Protein AF-A0AA97FEN0-F1 (afdb_monomer_lite)

Structure (mmCIF, N/CA/C/O backbone):
data_AF-A0AA97FEN0-F1
#
_entry.id   AF-A0AA97FEN0-F1
#
loop_
_atom_site.group_PDB
_atom_site.id
_atom_site.type_symbol
_atom_site.label_atom_id
_atom_site.label_alt_id
_atom_site.label_comp_id
_atom_site.label_asym_id
_atom_site.label_entity_id
_atom_site.label_seq_id
_atom_site.pdbx_PDB_ins_code
_atom_site.Cartn_x
_atom_site.Cartn_y
_atom_site.Cartn_z
_atom_site.occupancy
_atom_site.B_iso_or_equiv
_atom_site.auth_seq_id
_atom_site.auth_comp_id
_atom_site.auth_asym_id
_atom_site.auth_atom_id
_atom_site.pdbx_PDB_model_num
ATOM 1 N N . MET A 1 1 ? 11.616 -6.049 -55.321 1.00 45.09 1 MET A N 1
ATOM 2 C CA . MET A 1 1 ? 11.657 -6.312 -53.863 1.00 45.09 1 MET A CA 1
ATOM 3 C C . MET A 1 1 ? 12.243 -5.113 -53.135 1.00 45.09 1 MET A C 1
ATOM 5 O O . MET A 1 1 ? 13.450 -4.950 -53.177 1.00 45.09 1 MET A O 1
ATOM 9 N N . LYS A 1 2 ? 11.414 -4.297 -52.476 1.00 40.84 2 LYS A N 1
ATOM 10 C CA . LYS A 1 2 ? 11.791 -3.499 -51.296 1.00 40.84 2 LYS A CA 1
ATOM 11 C C . LYS A 1 2 ? 10.527 -3.388 -50.440 1.00 40.84 2 LYS A C 1
ATOM 13 O O . LYS A 1 2 ? 9.662 -2.569 -50.720 1.00 40.84 2 LYS A O 1
ATOM 18 N N . ARG A 1 3 ? 10.355 -4.313 -49.487 1.00 35.19 3 ARG A N 1
ATOM 19 C CA . ARG A 1 3 ? 9.296 -4.216 -48.472 1.00 35.19 3 ARG A CA 1
ATOM 20 C C . ARG A 1 3 ? 9.654 -3.025 -47.587 1.00 35.19 3 ARG A C 1
ATOM 22 O O . ARG A 1 3 ? 10.637 -3.089 -46.854 1.00 35.19 3 ARG A O 1
ATOM 29 N N . SER A 1 4 ? 8.892 -1.944 -47.722 1.00 38.00 4 SER A N 1
ATOM 30 C CA . SER A 1 4 ? 8.915 -0.832 -46.779 1.00 38.00 4 SER A CA 1
ATOM 31 C C . SER A 1 4 ? 8.419 -1.384 -45.446 1.00 38.00 4 SER A C 1
ATOM 33 O O . SER A 1 4 ? 7.287 -1.860 -45.362 1.00 38.00 4 SER A O 1
ATOM 35 N N . LYS A 1 5 ? 9.299 -1.447 -44.445 1.00 45.38 5 LYS A N 1
ATOM 36 C CA . LYS A 1 5 ? 8.919 -1.833 -43.087 1.00 45.38 5 LYS A CA 1
ATOM 37 C C . LYS A 1 5 ? 8.088 -0.681 -42.540 1.00 45.38 5 LYS A C 1
ATOM 39 O O . LYS A 1 5 ? 8.632 0.366 -42.214 1.00 45.38 5 LYS A O 1
ATOM 44 N N . SER A 1 6 ? 6.773 -0.867 -42.533 1.00 40.44 6 SER A N 1
ATOM 45 C CA . SER A 1 6 ? 5.833 -0.008 -41.830 1.00 40.44 6 SER A CA 1
ATOM 46 C C . SER A 1 6 ? 6.299 0.123 -40.384 1.00 40.44 6 SER A C 1
ATOM 48 O O . SER A 1 6 ? 6.319 -0.859 -39.644 1.00 40.44 6 SER A O 1
ATOM 50 N N . SER A 1 7 ? 6.726 1.325 -40.013 1.00 40.88 7 SER A N 1
ATOM 51 C CA . SER A 1 7 ? 7.016 1.709 -38.640 1.00 40.88 7 SER A CA 1
ATOM 52 C C . SER A 1 7 ? 5.714 1.659 -37.847 1.00 40.88 7 SER A C 1
ATOM 54 O O . SER A 1 7 ? 4.962 2.629 -37.804 1.00 40.88 7 SER A O 1
ATOM 56 N N . ILE A 1 8 ? 5.425 0.507 -37.248 1.00 42.22 8 ILE A N 1
ATOM 57 C CA . ILE A 1 8 ? 4.496 0.417 -36.126 1.00 42.22 8 ILE A CA 1
ATOM 58 C C . ILE A 1 8 ? 5.271 0.988 -34.938 1.00 42.22 8 ILE A C 1
ATOM 60 O O . ILE A 1 8 ? 5.961 0.261 -34.233 1.00 42.22 8 ILE A O 1
ATOM 64 N N . ILE A 1 9 ? 5.244 2.309 -34.767 1.00 45.72 9 ILE A N 1
ATOM 65 C CA . ILE A 1 9 ? 5.526 2.878 -33.450 1.00 45.72 9 ILE A CA 1
ATOM 66 C C . ILE A 1 9 ? 4.215 2.714 -32.693 1.00 45.72 9 ILE A C 1
ATOM 68 O O . ILE A 1 9 ? 3.213 3.362 -32.992 1.00 45.72 9 ILE A O 1
ATOM 72 N N . GLN A 1 10 ? 4.230 1.700 -31.837 1.00 43.16 10 GLN A N 1
ATOM 73 C CA . GLN A 1 10 ? 3.116 1.202 -31.054 1.00 43.16 10 GLN A CA 1
ATOM 74 C C . GLN A 1 10 ? 2.490 2.341 -30.243 1.00 43.16 10 GLN A C 1
ATOM 76 O O . GLN A 1 10 ? 3.181 3.161 -29.641 1.00 43.16 10 GLN A O 1
ATOM 81 N N . LEU A 1 11 ? 1.164 2.408 -30.310 1.00 39.59 11 LEU A N 1
ATOM 82 C CA . LEU A 1 11 ? 0.316 3.401 -29.668 1.00 39.59 11 LEU A CA 1
ATOM 83 C C . LEU A 1 11 ? 0.542 3.439 -28.151 1.00 39.59 11 LEU A C 1
ATOM 85 O O . LEU A 1 11 ? 0.424 2.419 -27.484 1.00 39.59 11 LEU A O 1
ATOM 89 N N . ASN A 1 12 ? 0.789 4.644 -27.639 1.00 46.12 12 ASN A N 1
ATOM 90 C CA . ASN A 1 12 ? 0.117 5.250 -26.488 1.00 46.12 12 ASN A CA 1
ATOM 91 C C . ASN A 1 12 ? -0.811 4.289 -25.703 1.00 46.12 12 ASN A C 1
ATOM 93 O O . ASN A 1 12 ? -1.989 4.153 -26.035 1.00 46.12 12 ASN A O 1
ATOM 97 N N . GLN A 1 13 ? -0.309 3.665 -24.641 1.00 41.62 13 GLN A N 1
ATOM 98 C CA . GLN A 1 13 ? -1.155 3.149 -23.571 1.00 41.62 13 GLN A CA 1
ATOM 99 C C . GLN A 1 13 ? -0.816 3.951 -22.323 1.00 41.62 13 GLN A C 1
ATOM 101 O O . GLN A 1 13 ? 0.315 3.947 -21.846 1.00 41.62 13 GLN A O 1
ATOM 106 N N . THR A 1 14 ? -1.798 4.693 -21.817 1.00 45.53 14 THR A N 1
ATOM 107 C CA . THR A 1 14 ? -1.792 5.172 -20.435 1.00 45.53 14 THR A CA 1
ATOM 108 C C . THR A 1 14 ? -1.962 3.929 -19.569 1.00 45.53 14 THR A C 1
ATOM 110 O O . THR A 1 14 ? -3.065 3.593 -19.151 1.00 45.53 14 THR A O 1
ATOM 113 N N . GLU A 1 15 ? -0.896 3.144 -19.454 1.00 57.41 15 GLU A N 1
ATOM 114 C CA . GLU A 1 15 ? -0.901 1.928 -18.662 1.00 57.41 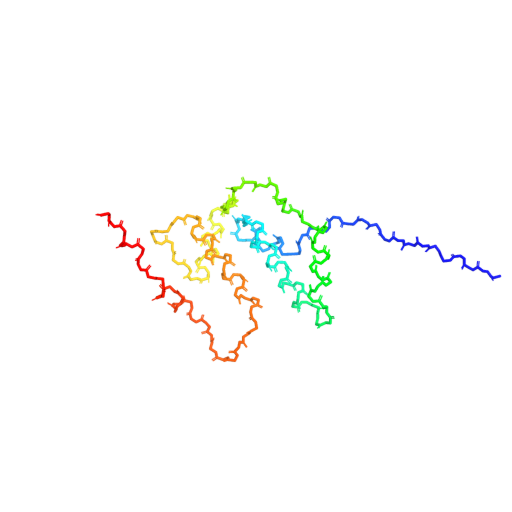15 GLU A CA 1
ATOM 115 C C . GLU A 1 15 ? -1.073 2.352 -17.211 1.00 57.41 15 GLU A C 1
ATOM 117 O O . GLU A 1 15 ? -0.271 3.115 -16.668 1.00 57.41 15 GLU A O 1
ATOM 122 N N . TYR A 1 16 ? -2.180 1.921 -16.616 1.00 64.12 16 TYR A N 1
ATOM 123 C CA . TYR A 1 16 ? -2.359 2.037 -15.182 1.00 64.12 16 TYR A CA 1
ATOM 124 C C . TYR A 1 16 ? -1.195 1.314 -14.487 1.00 64.12 16 TYR A C 1
ATOM 126 O O . TYR A 1 16 ? -0.751 0.286 -15.003 1.00 64.12 16 TYR A O 1
ATOM 134 N N . PRO A 1 17 ? -0.709 1.829 -13.343 1.00 76.94 17 PRO A N 1
ATOM 135 C CA . PRO A 1 17 ? 0.289 1.130 -12.538 1.00 76.94 17 PRO A CA 1
ATOM 136 C C . PRO A 1 17 ? -0.144 -0.319 -12.310 1.00 76.94 17 PRO A C 1
ATOM 138 O O . PRO A 1 17 ? -1.301 -0.558 -11.949 1.00 76.94 17 PRO A O 1
ATOM 141 N N . GLU A 1 18 ? 0.754 -1.280 -12.524 1.00 81.88 18 GLU A N 1
ATOM 142 C CA . GLU A 1 18 ? 0.433 -2.707 -12.369 1.00 81.88 18 GLU A CA 1
ATOM 143 C C . GLU A 1 18 ? 0.028 -3.009 -10.921 1.00 81.88 18 GLU A C 1
ATOM 145 O O . GLU A 1 18 ? -0.886 -3.789 -10.651 1.00 81.88 18 GLU A O 1
ATOM 150 N N . THR A 1 19 ? 0.628 -2.277 -9.983 1.00 87.62 19 THR A N 1
ATOM 151 C CA . THR A 1 19 ? 0.352 -2.369 -8.548 1.00 87.62 19 THR A CA 1
ATOM 152 C C . THR A 1 19 ? -0.980 -1.740 -8.124 1.00 87.62 19 THR A C 1
ATOM 154 O O . THR A 1 19 ? -1.360 -1.850 -6.960 1.00 87.62 19 THR A O 1
ATOM 157 N N . MET A 1 20 ? -1.755 -1.137 -9.039 1.00 86.38 20 MET A N 1
ATOM 158 C CA . MET A 1 20 ? -3.060 -0.535 -8.718 1.00 86.38 20 MET A CA 1
ATOM 159 C C . MET A 1 20 ? -4.052 -1.550 -8.125 1.00 86.38 20 MET A C 1
ATOM 161 O O . MET A 1 20 ? -4.864 -1.200 -7.267 1.00 86.38 20 MET A O 1
ATOM 165 N N . ALA A 1 21 ? -3.976 -2.815 -8.550 1.00 88.12 21 ALA A N 1
ATOM 166 C CA . ALA A 1 21 ? -4.821 -3.881 -8.015 1.00 88.12 21 ALA A CA 1
ATOM 167 C C . ALA A 1 21 ? -4.619 -4.082 -6.503 1.00 88.12 21 ALA A C 1
ATOM 169 O O . ALA A 1 21 ? -5.604 -4.255 -5.787 1.00 88.12 21 ALA A O 1
ATOM 170 N N . ILE A 1 22 ? -3.381 -3.951 -6.009 1.00 91.25 22 ILE A N 1
ATOM 171 C CA . ILE A 1 22 ? -3.040 -4.085 -4.584 1.00 91.25 22 ILE A CA 1
ATOM 172 C C . ILE A 1 22 ? -3.859 -3.085 -3.759 1.00 91.25 22 ILE A C 1
ATOM 174 O O . ILE A 1 22 ? -4.522 -3.457 -2.795 1.00 91.25 22 ILE A O 1
ATOM 178 N N . TRP A 1 23 ? -3.894 -1.823 -4.186 1.00 91.88 23 TRP A N 1
ATOM 179 C CA . TRP A 1 23 ? -4.609 -0.749 -3.488 1.00 91.88 23 TRP A CA 1
ATOM 180 C C . TRP A 1 23 ? -6.137 -0.924 -3.532 1.00 91.88 23 TRP A C 1
ATOM 182 O O . TRP A 1 23 ? -6.855 -0.651 -2.567 1.00 91.88 23 TRP A O 1
ATOM 192 N N . HIS A 1 24 ? -6.668 -1.445 -4.639 1.00 88.50 24 HIS A N 1
ATOM 193 C CA . HIS A 1 24 ? -8.089 -1.789 -4.718 1.00 88.50 24 HIS A CA 1
ATOM 194 C C . HIS A 1 24 ? -8.475 -2.953 -3.797 1.00 88.50 24 HIS A C 1
ATOM 196 O O . HIS A 1 24 ? -9.573 -2.946 -3.231 1.00 88.50 24 HIS A O 1
ATOM 202 N N . GLU A 1 25 ? -7.593 -3.938 -3.636 1.00 90.69 25 GLU A N 1
ATOM 203 C CA . GLU A 1 25 ? -7.803 -5.086 -2.752 1.00 90.69 25 GLU A CA 1
ATOM 204 C C . GLU A 1 25 ? -7.695 -4.709 -1.272 1.00 90.69 25 GLU A C 1
ATOM 206 O O . GLU A 1 25 ? -8.482 -5.204 -0.460 1.00 90.69 25 GLU A O 1
ATOM 211 N N . THR A 1 26 ? -6.792 -3.788 -0.923 1.00 91.06 26 THR A N 1
ATOM 212 C CA . THR A 1 26 ? -6.639 -3.284 0.450 1.00 91.06 26 THR A CA 1
ATOM 213 C C . THR A 1 26 ? -7.734 -2.298 0.853 1.00 91.06 26 THR A C 1
ATOM 215 O O . THR A 1 26 ? -7.872 -2.001 2.033 1.00 91.06 26 THR A O 1
ATOM 218 N N . GLY A 1 27 ? -8.544 -1.789 -0.079 1.00 93.31 27 GLY A N 1
ATOM 219 C CA . GLY A 1 27 ? -9.658 -0.890 0.242 1.00 93.31 27 GLY A CA 1
ATOM 220 C C . GLY A 1 27 ? -9.244 0.556 0.528 1.00 93.31 27 GLY A C 1
ATOM 221 O O . GLY A 1 27 ? -9.989 1.299 1.174 1.00 93.31 27 GLY A O 1
ATOM 222 N N . PHE A 1 28 ? -8.077 0.993 0.051 1.00 93.19 28 PHE A N 1
ATOM 223 C CA . PHE A 1 28 ? -7.684 2.400 0.106 1.00 93.19 28 PHE A CA 1
ATOM 224 C C . PHE A 1 28 ? -6.668 2.754 -0.982 1.00 93.19 28 PHE A C 1
ATOM 226 O O . PHE A 1 28 ? -5.977 1.897 -1.516 1.00 93.19 28 PHE A O 1
ATOM 233 N N . ILE A 1 29 ? -6.564 4.042 -1.300 1.00 91.44 29 ILE A N 1
ATOM 234 C CA . ILE A 1 29 ? -5.562 4.584 -2.218 1.00 91.44 29 ILE A CA 1
ATOM 235 C C . ILE A 1 29 ? -4.505 5.308 -1.375 1.00 91.44 29 ILE A C 1
ATOM 237 O O . ILE A 1 29 ? -4.863 6.239 -0.643 1.00 91.44 29 ILE A O 1
ATOM 241 N N . PRO A 1 30 ? -3.228 4.901 -1.427 1.00 90.31 30 PRO A N 1
ATOM 242 C CA . PRO A 1 30 ? -2.186 5.541 -0.638 1.00 90.31 30 PRO A CA 1
ATOM 243 C C . PRO A 1 30 ? -1.761 6.892 -1.243 1.00 90.31 30 PRO A C 1
ATOM 245 O O . PRO A 1 30 ? -2.067 7.184 -2.404 1.00 90.31 30 PRO A O 1
ATOM 248 N N . PRO A 1 31 ? -1.012 7.712 -0.484 1.00 88.38 31 PRO A N 1
ATOM 249 C CA . PRO A 1 31 ? -0.241 8.819 -1.037 1.00 88.38 31 PRO A CA 1
ATOM 250 C C . PRO A 1 31 ? 0.623 8.389 -2.231 1.00 88.38 31 PRO A C 1
ATOM 252 O O . PRO A 1 31 ? 1.094 7.248 -2.305 1.00 88.38 31 PRO A O 1
ATOM 255 N N . ALA A 1 32 ? 0.846 9.320 -3.161 1.00 85.38 32 ALA A N 1
ATOM 256 C CA . ALA A 1 32 ? 1.553 9.051 -4.411 1.00 85.38 32 ALA A CA 1
ATOM 257 C C . ALA A 1 32 ? 2.977 8.527 -4.173 1.00 85.38 32 ALA A C 1
ATOM 259 O O . ALA A 1 32 ? 3.471 7.720 -4.952 1.00 85.38 32 ALA A O 1
ATOM 260 N N . GLU A 1 33 ? 3.628 8.952 -3.093 1.00 85.50 33 GLU A N 1
ATOM 261 C CA . GLU A 1 33 ? 4.967 8.515 -2.707 1.00 85.50 33 GLU A CA 1
ATOM 262 C C . GLU A 1 33 ? 5.016 7.004 -2.453 1.00 85.50 33 GLU A C 1
ATOM 264 O O . GLU A 1 33 ? 5.880 6.318 -2.998 1.00 85.50 33 GLU A O 1
ATOM 269 N N . TYR A 1 34 ? 4.055 6.476 -1.690 1.00 89.06 34 TYR A N 1
ATOM 270 C CA . TYR A 1 34 ? 3.954 5.046 -1.399 1.00 89.06 34 TYR A CA 1
ATOM 271 C C . TYR A 1 34 ? 3.558 4.248 -2.647 1.00 89.06 34 TYR A C 1
ATOM 273 O O . TYR 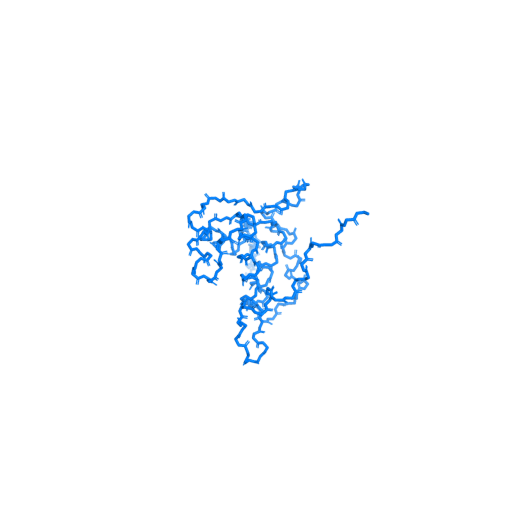A 1 34 ? 4.187 3.234 -2.946 1.00 89.06 34 TYR A O 1
ATOM 281 N N . ALA A 1 35 ? 2.573 4.726 -3.420 1.00 88.94 35 ALA A N 1
ATOM 282 C CA . ALA A 1 35 ? 2.163 4.067 -4.663 1.00 88.94 35 ALA A CA 1
ATOM 283 C C . ALA A 1 35 ? 3.318 3.969 -5.672 1.00 88.94 35 ALA A C 1
ATOM 285 O O . ALA A 1 35 ? 3.565 2.908 -6.242 1.00 88.94 35 ALA A O 1
ATOM 286 N N . ASN A 1 36 ? 4.044 5.072 -5.872 1.00 87.38 36 ASN A N 1
ATOM 287 C CA . ASN A 1 36 ? 5.167 5.123 -6.801 1.00 87.38 36 ASN A CA 1
ATOM 288 C C . ASN A 1 36 ? 6.339 4.269 -6.311 1.00 87.38 36 ASN A C 1
ATOM 290 O O . ASN A 1 36 ? 6.998 3.635 -7.125 1.00 87.38 36 ASN A O 1
ATOM 294 N N . LEU A 1 37 ? 6.606 4.221 -5.004 1.00 88.12 37 LEU A N 1
ATOM 295 C CA . LEU A 1 37 ? 7.660 3.359 -4.476 1.00 88.12 37 LEU A CA 1
ATOM 296 C C . LEU A 1 37 ? 7.343 1.877 -4.711 1.00 88.12 37 LEU A C 1
ATOM 298 O O 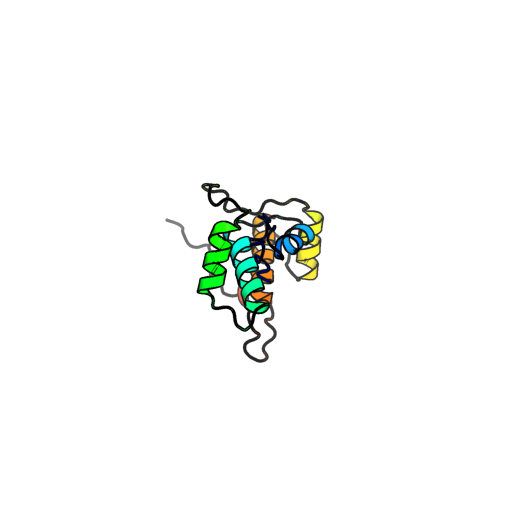. LEU A 1 37 ? 8.196 1.149 -5.206 1.00 88.12 37 LEU A O 1
ATOM 302 N N . VAL A 1 38 ? 6.118 1.441 -4.419 1.00 89.88 38 VAL A N 1
ATOM 303 C CA . VAL A 1 38 ? 5.702 0.045 -4.625 1.00 89.88 38 VAL A CA 1
ATOM 304 C C . VAL A 1 38 ? 5.725 -0.336 -6.104 1.00 89.88 38 VAL A C 1
ATOM 306 O O . VAL A 1 38 ? 6.234 -1.399 -6.443 1.00 89.88 38 VAL A O 1
ATOM 309 N N . GLU A 1 39 ? 5.263 0.539 -7.001 1.00 89.25 39 GLU A N 1
ATOM 310 C CA . GLU A 1 39 ? 5.372 0.304 -8.446 1.00 89.25 39 GLU A CA 1
ATOM 311 C C . GLU A 1 39 ? 6.837 0.190 -8.886 1.00 89.25 39 GLU A C 1
ATOM 313 O O . GLU A 1 39 ? 7.193 -0.719 -9.627 1.00 89.25 39 GLU A O 1
ATOM 318 N N . PHE A 1 40 ? 7.711 1.073 -8.400 1.00 86.44 40 PHE A N 1
ATOM 319 C CA . PHE A 1 40 ? 9.137 1.019 -8.717 1.00 86.44 40 PHE A CA 1
ATOM 320 C C . PHE A 1 40 ? 9.767 -0.304 -8.262 1.00 86.44 40 PHE A C 1
ATOM 322 O O . PHE A 1 40 ? 10.480 -0.946 -9.034 1.00 86.44 40 PHE A O 1
ATOM 329 N N . LEU A 1 41 ? 9.477 -0.726 -7.030 1.00 87.06 41 LEU A N 1
ATOM 330 C CA . LEU A 1 41 ? 9.965 -1.982 -6.463 1.00 87.06 41 LEU A CA 1
ATOM 331 C C . LEU A 1 41 ? 9.426 -3.200 -7.226 1.00 87.06 41 LEU A C 1
ATOM 333 O O . LEU A 1 41 ? 10.180 -4.130 -7.506 1.00 87.06 41 LEU A O 1
ATOM 337 N N . HIS A 1 42 ? 8.158 -3.165 -7.639 1.00 88.31 42 HIS A N 1
ATOM 338 C CA . HIS A 1 42 ? 7.555 -4.200 -8.473 1.00 88.31 42 HIS A CA 1
ATOM 339 C C . HIS A 1 42 ? 8.286 -4.354 -9.810 1.00 88.31 42 HIS A C 1
ATOM 341 O O . HIS A 1 42 ? 8.696 -5.456 -10.171 1.00 88.31 42 HIS A O 1
ATOM 347 N N . GLN A 1 43 ? 8.532 -3.241 -10.505 1.00 85.62 43 GLN A N 1
ATOM 348 C CA . GLN A 1 43 ? 9.264 -3.237 -11.773 1.00 85.62 43 GLN A CA 1
ATOM 349 C C . GLN A 1 43 ? 10.722 -3.703 -11.587 1.00 85.62 43 GLN A C 1
ATOM 351 O O . GLN A 1 43 ? 11.234 -4.465 -12.403 1.00 85.62 43 GLN A O 1
ATOM 356 N N . MET A 1 44 ? 11.391 -3.301 -10.502 1.00 84.81 44 MET A N 1
ATOM 357 C CA . MET A 1 44 ? 12.741 -3.784 -10.172 1.00 84.81 44 MET A CA 1
ATOM 358 C C . MET A 1 44 ? 12.784 -5.305 -9.965 1.00 84.81 44 MET A C 1
ATOM 360 O O . MET A 1 44 ? 13.743 -5.945 -10.382 1.00 84.81 44 MET A O 1
ATOM 364 N N . ASN A 1 45 ? 11.756 -5.883 -9.338 1.00 82.12 45 ASN A N 1
ATOM 365 C CA . ASN A 1 45 ? 11.688 -7.320 -9.064 1.00 82.12 45 ASN A CA 1
ATOM 366 C C . ASN A 1 45 ? 11.300 -8.155 -10.300 1.00 82.12 45 ASN A C 1
ATOM 368 O O . ASN A 1 45 ? 11.698 -9.308 -10.422 1.00 82.12 45 ASN A O 1
ATOM 372 N N . MET A 1 46 ? 10.515 -7.593 -11.224 1.00 80.31 46 MET A N 1
ATOM 373 C CA . MET A 1 46 ? 10.064 -8.305 -12.429 1.00 80.31 46 MET A CA 1
ATOM 374 C C . MET A 1 46 ? 11.116 -8.373 -13.542 1.00 80.31 46 MET A C 1
ATOM 376 O O . MET A 1 46 ? 11.070 -9.284 -14.369 1.00 80.31 46 MET A O 1
ATOM 380 N N . TYR A 1 47 ? 12.061 -7.433 -13.585 1.00 75.19 47 TYR A N 1
ATOM 381 C CA . TYR A 1 47 ? 13.017 -7.326 -14.683 1.00 75.19 47 TYR A CA 1
ATOM 382 C C . TYR A 1 47 ? 14.458 -7.328 -14.162 1.00 75.19 47 TYR A C 1
ATOM 384 O O . TYR A 1 47 ? 15.037 -6.273 -13.912 1.00 75.19 47 TYR A O 1
ATOM 392 N N . GLU A 1 48 ? 15.048 -8.523 -14.061 1.00 63.06 48 GLU A N 1
ATOM 393 C CA . GLU A 1 48 ? 16.406 -8.750 -13.530 1.00 63.06 48 GLU A CA 1
ATOM 394 C C . GLU A 1 48 ? 17.506 -7.926 -14.239 1.00 63.06 48 GLU A C 1
ATOM 396 O O . GLU A 1 48 ? 18.514 -7.588 -13.621 1.00 63.06 48 GLU A O 1
ATOM 401 N N . ASP A 1 49 ? 17.300 -7.548 -15.507 1.00 66.31 49 ASP A N 1
ATOM 402 C CA . ASP A 1 49 ? 18.261 -6.789 -16.322 1.00 66.31 49 ASP A CA 1
ATOM 403 C C . ASP A 1 49 ? 17.977 -5.275 -16.392 1.00 66.31 49 ASP A C 1
ATOM 405 O O . ASP A 1 49 ? 18.722 -4.525 -17.036 1.00 66.31 49 ASP A O 1
ATOM 409 N N . ASN A 1 50 ? 16.898 -4.790 -15.770 1.00 66.56 50 ASN A N 1
ATOM 410 C CA . ASN A 1 50 ? 16.540 -3.380 -15.876 1.00 66.56 50 ASN A CA 1
ATOM 411 C C . ASN A 1 50 ? 17.407 -2.521 -14.956 1.00 66.56 50 ASN A C 1
ATOM 413 O O . ASN A 1 50 ? 17.421 -2.666 -13.734 1.00 66.56 50 ASN A O 1
ATOM 417 N N . HIS A 1 51 ? 18.090 -1.540 -15.546 1.00 74.25 51 HIS A N 1
ATOM 418 C CA . HIS A 1 51 ? 18.819 -0.557 -14.763 1.00 74.25 51 HIS A CA 1
ATOM 419 C C . HIS A 1 51 ? 17.816 0.349 -14.014 1.00 74.25 51 HIS A C 1
ATOM 421 O O . HIS A 1 51 ? 16.919 0.909 -14.653 1.00 74.25 51 HIS A O 1
ATOM 427 N N . PRO A 1 52 ? 17.986 0.596 -12.699 1.00 74.88 52 PRO A N 1
ATOM 428 C CA . PRO A 1 52 ? 17.059 1.405 -11.892 1.00 74.88 52 PRO A CA 1
ATOM 429 C C . PRO A 1 52 ? 16.702 2.766 -12.511 1.00 74.88 52 PRO A C 1
ATOM 431 O O . PRO A 1 52 ? 15.573 3.245 -12.427 1.00 74.88 52 PRO A O 1
ATOM 434 N N . ILE A 1 53 ? 17.677 3.390 -13.179 1.00 75.44 53 ILE A N 1
ATOM 435 C CA . ILE A 1 53 ? 17.513 4.685 -13.858 1.00 75.44 53 ILE A CA 1
ATOM 436 C C . ILE A 1 53 ? 16.513 4.611 -15.020 1.00 75.44 53 ILE A C 1
ATOM 438 O O . ILE A 1 53 ? 15.789 5.578 -15.257 1.00 75.44 53 ILE A O 1
ATOM 442 N N . ASP A 1 54 ? 16.469 3.504 -15.756 1.00 75.88 54 ASP A N 1
ATOM 443 C CA . ASP A 1 54 ? 15.586 3.373 -16.916 1.00 75.88 54 ASP A CA 1
ATOM 444 C C . ASP A 1 54 ? 14.133 3.153 -16.481 1.00 75.88 54 ASP A C 1
ATOM 446 O O . ASP A 1 54 ? 13.224 3.743 -17.070 1.00 75.88 54 ASP A O 1
ATOM 450 N N . ILE A 1 55 ? 13.923 2.448 -15.364 1.00 75.00 55 ILE A N 1
ATOM 451 C CA . ILE A 1 55 ? 12.613 2.334 -14.706 1.00 75.00 55 ILE A CA 1
ATOM 452 C C . ILE A 1 55 ? 12.143 3.713 -14.220 1.00 75.00 55 ILE A C 1
ATOM 454 O O . ILE A 1 55 ? 11.044 4.146 -14.567 1.00 75.00 55 ILE A O 1
ATOM 458 N N . LEU A 1 56 ? 12.988 4.463 -13.499 1.00 72.94 56 LEU A N 1
ATOM 459 C CA . LEU A 1 56 ? 12.643 5.809 -13.009 1.00 72.94 56 LEU A CA 1
ATOM 460 C C . LEU A 1 56 ? 12.263 6.776 -14.146 1.00 72.94 56 LEU A C 1
ATOM 462 O O . LEU A 1 56 ? 11.315 7.561 -14.023 1.00 72.94 56 LEU A O 1
ATOM 466 N N . LYS A 1 57 ? 12.973 6.709 -15.280 1.00 73.31 57 LYS A N 1
ATOM 467 C CA . LYS A 1 57 ? 12.639 7.489 -16.483 1.00 73.31 57 LYS A CA 1
ATOM 468 C C . LYS A 1 57 ? 11.284 7.089 -17.066 1.00 73.31 57 LYS A C 1
ATOM 470 O O . LYS A 1 57 ? 10.520 7.974 -17.446 1.00 73.31 57 LYS A O 1
ATOM 475 N N . GLY A 1 58 ? 10.970 5.793 -17.112 1.00 69.62 58 GLY A N 1
ATOM 476 C CA . GLY A 1 58 ? 9.666 5.293 -17.557 1.00 69.62 58 GLY A CA 1
ATOM 477 C C . GLY A 1 58 ? 8.518 5.732 -16.643 1.00 69.62 58 GLY A C 1
ATOM 478 O O . GLY A 1 58 ? 7.453 6.120 -17.119 1.00 69.62 58 GLY A O 1
ATOM 479 N N . MET A 1 59 ? 8.747 5.762 -15.329 1.00 68.44 59 MET A N 1
ATOM 480 C CA . MET A 1 59 ? 7.737 6.153 -14.339 1.00 68.44 59 MET A CA 1
ATOM 481 C C . MET A 1 59 ? 7.418 7.648 -14.346 1.00 68.44 59 MET A C 1
ATOM 483 O O . MET A 1 59 ? 6.269 8.029 -14.121 1.00 68.44 59 MET A O 1
ATOM 487 N N . SER A 1 60 ? 8.391 8.496 -14.694 1.00 62.72 60 SER A N 1
ATOM 488 C CA . SER A 1 60 ? 8.200 9.952 -14.790 1.00 62.72 60 SER A CA 1
ATOM 489 C C . SER A 1 60 ? 7.104 10.358 -15.794 1.00 62.72 60 SER A C 1
ATOM 491 O O . SER A 1 60 ? 6.567 11.458 -15.694 1.00 62.72 60 SER A O 1
ATOM 493 N N . GLY A 1 61 ? 6.742 9.476 -16.738 1.00 54.66 61 GLY A N 1
ATOM 494 C CA . GLY A 1 61 ? 5.638 9.671 -17.687 1.00 54.66 61 GLY A CA 1
ATOM 495 C C . GLY A 1 61 ? 4.361 8.867 -17.397 1.00 54.66 61 GLY A C 1
ATOM 496 O O . GLY A 1 61 ? 3.352 9.104 -18.057 1.00 54.66 61 GLY A O 1
ATOM 497 N N . ARG A 1 62 ? 4.381 7.929 -16.436 1.00 56.84 62 ARG A N 1
ATOM 498 C CA . ARG A 1 62 ? 3.270 6.997 -16.128 1.00 56.84 62 ARG A CA 1
ATOM 499 C C . ARG A 1 62 ? 2.443 7.399 -14.904 1.00 56.84 62 ARG A C 1
ATOM 501 O O . ARG A 1 62 ? 1.518 6.681 -14.538 1.00 56.84 62 ARG A O 1
ATOM 508 N N . SER A 1 63 ? 2.762 8.522 -14.257 1.00 51.56 63 SER A N 1
ATOM 509 C CA . SER A 1 63 ? 2.128 8.899 -12.991 1.00 51.56 63 SER A CA 1
ATOM 510 C C . SER A 1 63 ? 0.628 9.196 -13.150 1.00 51.56 63 SER A C 1
ATOM 512 O O . SER A 1 63 ? 0.218 10.321 -13.436 1.00 51.56 63 SER A O 1
ATOM 514 N N . GLY A 1 64 ? -0.205 8.174 -12.932 1.00 52.31 64 GLY A N 1
ATOM 515 C CA . GLY A 1 64 ? -1.644 8.313 -12.689 1.00 52.31 64 GLY A CA 1
ATOM 516 C C . GLY A 1 64 ? -1.955 8.952 -11.328 1.00 52.31 64 GLY A C 1
ATOM 517 O O . GLY A 1 64 ? -3.086 9.367 -11.085 1.00 52.31 64 GLY A O 1
ATOM 518 N N . PHE A 1 65 ? -0.944 9.084 -10.462 1.00 53.88 65 PHE A N 1
ATOM 519 C CA . PHE A 1 65 ? -1.010 9.742 -9.162 1.00 53.88 65 PHE A CA 1
ATOM 520 C C . PHE A 1 65 ? -0.366 11.127 -9.270 1.00 53.88 65 PHE A C 1
ATOM 522 O O . PHE A 1 65 ? 0.820 11.324 -9.016 1.00 53.88 65 PHE A O 1
ATOM 529 N N . SER A 1 66 ? -1.155 12.096 -9.734 1.00 45.88 66 SER A N 1
ATOM 530 C CA . SER A 1 66 ? -0.717 13.482 -9.917 1.00 45.88 66 SER A CA 1
ATOM 531 C C . SER A 1 66 ? 0.019 14.016 -8.680 1.00 45.88 66 SER A C 1
ATOM 533 O O . SER A 1 66 ? -0.568 14.145 -7.607 1.00 45.88 66 SER A O 1
ATOM 535 N N . ALA A 1 67 ? 1.281 14.416 -8.863 1.00 47.38 67 ALA A N 1
ATOM 536 C CA . ALA A 1 67 ? 2.092 15.117 -7.863 1.00 47.38 67 ALA A CA 1
ATOM 537 C C . ALA A 1 67 ? 1.573 16.541 -7.549 1.00 47.38 67 ALA A C 1
ATOM 539 O O . ALA A 1 67 ? 2.199 17.286 -6.800 1.00 47.38 67 ALA A O 1
ATOM 540 N N . ASN A 1 68 ? 0.423 16.938 -8.113 1.00 41.00 68 ASN A N 1
ATOM 541 C CA . ASN A 1 68 ? -0.147 18.274 -7.952 1.00 41.00 68 ASN A CA 1
ATOM 542 C C . ASN A 1 68 ? -1.135 18.375 -6.776 1.00 41.00 68 ASN A C 1
ATOM 544 O O . ASN A 1 68 ? -1.797 19.403 -6.625 1.00 41.00 68 ASN A O 1
ATOM 548 N N . ALA A 1 69 ? -1.239 17.356 -5.921 1.00 43.03 69 ALA A N 1
ATOM 549 C CA . ALA A 1 69 ? -1.909 17.492 -4.635 1.00 43.03 69 ALA A CA 1
ATOM 550 C C . ALA A 1 69 ? -0.922 18.070 -3.614 1.00 43.03 69 ALA A C 1
ATOM 552 O O . ALA A 1 69 ? -0.290 17.354 -2.844 1.00 43.03 69 ALA A O 1
ATOM 553 N N . SER A 1 70 ? -0.799 19.397 -3.610 1.00 38.69 70 SER A N 1
ATOM 554 C CA . SER A 1 70 ? -0.265 20.124 -2.462 1.00 38.69 70 SER A CA 1
ATOM 555 C C . SER A 1 70 ? -0.994 19.650 -1.192 1.00 38.69 70 SER A C 1
ATOM 557 O O . SER A 1 70 ? -2.165 19.958 -0.991 1.00 38.69 70 SER A O 1
ATOM 559 N N . GLY A 1 71 ? -0.318 18.850 -0.364 1.00 41.84 71 GLY A N 1
ATOM 560 C CA . GLY A 1 71 ? -0.667 18.656 1.043 1.00 41.84 71 GLY A CA 1
ATOM 561 C C . GLY A 1 71 ? -1.687 17.575 1.422 1.00 41.84 71 GLY A C 1
ATOM 562 O O . GLY A 1 71 ? -2.058 17.545 2.592 1.00 41.84 71 GLY A O 1
ATOM 563 N N . CYS A 1 72 ? -2.121 16.669 0.539 1.00 46.59 72 CYS A N 1
ATOM 564 C CA . CYS A 1 72 ? -2.930 15.522 0.990 1.00 46.59 72 CYS A CA 1
ATOM 565 C C . CYS A 1 72 ? -2.027 14.319 1.306 1.00 46.59 72 CYS A C 1
ATOM 567 O O . CYS A 1 72 ? -1.997 13.337 0.574 1.00 46.59 72 CYS A O 1
ATOM 569 N N . ALA A 1 73 ? -1.267 14.418 2.400 1.00 60.94 73 ALA A N 1
ATOM 570 C CA . ALA A 1 73 ? -0.352 13.378 2.891 1.00 60.94 73 ALA A CA 1
ATOM 571 C C . ALA A 1 73 ? -1.073 12.149 3.494 1.00 60.94 73 ALA A C 1
ATOM 573 O O . ALA A 1 73 ? -0.483 11.390 4.257 1.00 60.94 73 ALA A O 1
ATOM 574 N N . SER A 1 74 ? -2.366 11.973 3.217 1.00 75.38 74 SER A N 1
ATOM 575 C CA . SER A 1 74 ? -3.215 10.977 3.868 1.00 75.38 74 SER A CA 1
ATOM 576 C C . SER A 1 74 ? -3.841 10.025 2.860 1.00 75.38 74 SER A C 1
ATOM 578 O O . SER A 1 74 ? -4.355 10.456 1.829 1.00 75.38 74 SER A O 1
ATOM 580 N N . CYS A 1 75 ? -3.860 8.740 3.208 1.00 85.38 75 CYS A N 1
ATOM 581 C CA . CYS A 1 75 ? -4.559 7.687 2.479 1.00 85.38 75 CYS A CA 1
ATOM 582 C C . CYS A 1 75 ? -6.040 8.035 2.242 1.00 85.38 75 CYS A C 1
ATOM 584 O O . CYS A 1 75 ? -6.731 8.519 3.142 1.00 85.38 75 CYS A O 1
ATOM 586 N N . ILE A 1 76 ? -6.549 7.738 1.045 1.00 91.00 76 ILE A N 1
ATOM 587 C CA . ILE A 1 76 ? -7.971 7.845 0.705 1.00 91.00 76 ILE A CA 1
ATOM 588 C C . ILE A 1 76 ? -8.612 6.477 0.925 1.00 91.00 76 ILE A C 1
ATOM 590 O O . ILE A 1 76 ? -8.426 5.561 0.129 1.00 91.00 76 ILE A O 1
ATOM 594 N N . ILE A 1 77 ? -9.385 6.331 1.997 1.00 92.62 77 ILE A N 1
ATOM 595 C CA . ILE A 1 77 ? -10.068 5.072 2.323 1.00 92.62 77 ILE A CA 1
ATOM 596 C C . ILE A 1 77 ? -11.277 4.914 1.401 1.00 92.62 77 ILE A C 1
ATOM 598 O O . ILE A 1 77 ? -12.200 5.727 1.440 1.00 92.62 77 ILE A O 1
ATOM 602 N N . THR A 1 78 ? -11.272 3.874 0.571 1.00 94.00 78 THR A N 1
ATOM 603 C CA . THR A 1 78 ? -12.357 3.582 -0.378 1.00 94.00 78 THR A CA 1
ATOM 604 C C . THR A 1 78 ? -13.324 2.540 0.175 1.00 94.00 78 THR A C 1
ATOM 606 O O . THR A 1 78 ? -14.522 2.612 -0.089 1.00 94.00 78 THR A O 1
ATOM 609 N N . ASP A 1 79 ? -12.819 1.610 0.985 1.00 95.25 79 ASP A N 1
ATOM 610 C CA . ASP A 1 79 ? -13.571 0.565 1.666 1.00 95.25 79 ASP A CA 1
ATOM 611 C C . ASP A 1 79 ? -12.890 0.241 3.005 1.00 95.25 79 ASP A C 1
ATOM 613 O O . ASP A 1 79 ? -11.888 -0.474 3.087 1.00 95.25 79 ASP A O 1
ATOM 617 N N . ARG A 1 80 ? -13.445 0.806 4.080 1.00 94.44 80 ARG A N 1
ATOM 618 C CA . ARG A 1 80 ? -12.894 0.674 5.432 1.00 94.44 80 ARG A CA 1
ATOM 619 C C . ARG A 1 80 ? -12.933 -0.771 5.939 1.00 94.44 80 ARG A C 1
ATOM 621 O O . ARG A 1 80 ? -12.031 -1.174 6.670 1.00 94.44 80 ARG A O 1
ATOM 628 N N . GLU A 1 81 ? -13.952 -1.549 5.576 1.00 95.38 81 GLU A N 1
ATOM 629 C CA . GLU A 1 81 ? -14.065 -2.943 6.018 1.00 95.38 81 GLU A CA 1
ATOM 630 C C . GLU A 1 81 ? -13.003 -3.812 5.350 1.00 95.38 81 GLU A C 1
ATOM 632 O O . GLU A 1 81 ? -12.367 -4.619 6.027 1.00 95.38 81 GLU A O 1
ATOM 637 N N . LYS A 1 82 ? -12.733 -3.592 4.057 1.00 96.00 82 LYS A N 1
ATOM 638 C CA . LYS A 1 82 ? -11.607 -4.241 3.372 1.00 96.00 82 LYS A CA 1
ATOM 639 C C . LYS A 1 82 ? -10.265 -3.860 3.972 1.00 96.00 82 LYS A C 1
ATOM 641 O O . LYS A 1 82 ? -9.464 -4.754 4.226 1.00 96.00 82 LYS A O 1
ATOM 646 N N . MET A 1 83 ? -10.048 -2.577 4.262 1.00 96.12 83 MET A N 1
ATOM 647 C CA . MET A 1 83 ? -8.813 -2.111 4.898 1.00 96.12 83 MET A CA 1
ATOM 648 C C . MET A 1 83 ? -8.582 -2.796 6.242 1.00 96.12 83 MET A C 1
ATOM 650 O O . MET A 1 83 ? -7.500 -3.322 6.488 1.00 96.12 83 MET A O 1
ATOM 654 N N . TYR A 1 84 ? -9.602 -2.864 7.096 1.00 95.12 84 TYR A N 1
ATOM 655 C CA . TYR A 1 84 ? -9.479 -3.569 8.369 1.00 95.12 84 TYR A CA 1
ATOM 656 C C . TYR A 1 84 ? -9.349 -5.083 8.210 1.00 95.12 84 TYR A C 1
ATOM 658 O O . 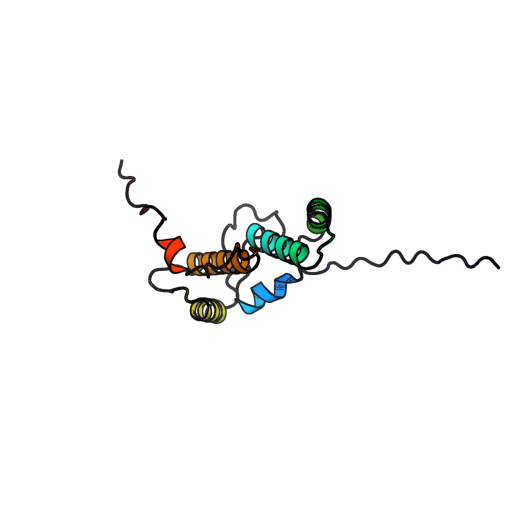TYR A 1 84 ? -8.593 -5.696 8.956 1.00 95.12 84 TYR A O 1
ATOM 666 N N . GLY A 1 85 ? -10.047 -5.689 7.249 1.00 95.31 85 GLY A N 1
ATOM 667 C CA . GLY A 1 85 ? -9.908 -7.113 6.955 1.00 95.31 85 GLY A CA 1
ATOM 668 C C . GLY A 1 85 ? -8.511 -7.464 6.441 1.00 95.31 85 GLY A C 1
ATOM 669 O O . GLY A 1 85 ? -7.985 -8.524 6.764 1.00 95.31 85 GLY A O 1
ATOM 670 N N . TYR A 1 86 ? -7.881 -6.575 5.670 1.00 93.88 86 TYR A N 1
ATOM 671 C CA . TYR A 1 86 ? -6.485 -6.713 5.264 1.00 93.88 86 TYR A CA 1
ATOM 672 C C . TYR A 1 86 ? -5.542 -6.533 6.460 1.00 93.88 86 TYR A C 1
ATOM 674 O O . TYR A 1 86 ? -4.694 -7.387 6.699 1.00 93.88 86 TYR A O 1
ATOM 682 N N . ALA A 1 87 ? -5.744 -5.482 7.264 1.00 93.06 87 ALA A N 1
ATOM 683 C CA . ALA A 1 87 ? -4.973 -5.238 8.483 1.00 93.06 87 ALA A CA 1
ATOM 684 C C . ALA A 1 87 ? -4.971 -6.461 9.417 1.00 93.06 87 ALA A C 1
ATOM 686 O O . ALA A 1 87 ? -3.913 -6.897 9.863 1.00 93.06 87 ALA A O 1
ATOM 687 N N . GLU A 1 88 ? -6.140 -7.061 9.654 1.00 93.62 88 GLU A N 1
ATOM 688 C CA . GLU A 1 88 ? -6.287 -8.258 10.486 1.00 93.62 88 GLU A CA 1
ATOM 689 C C . GLU A 1 88 ? -5.512 -9.456 9.922 1.00 93.62 88 GLU A C 1
ATOM 691 O O . GLU A 1 88 ? -4.779 -10.113 10.663 1.00 93.62 88 GLU A O 1
ATOM 696 N N . LYS A 1 89 ? -5.600 -9.705 8.607 1.00 93.00 89 LYS A N 1
ATOM 697 C CA . LYS A 1 89 ? -4.830 -10.770 7.935 1.00 93.00 89 LYS A CA 1
ATOM 698 C C . LYS A 1 89 ? -3.321 -10.586 8.095 1.00 93.00 89 LYS A C 1
ATOM 700 O O . LYS A 1 89 ? -2.599 -11.573 8.199 1.00 93.00 89 LYS A O 1
ATOM 705 N N . CYS A 1 90 ? -2.862 -9.340 8.138 1.00 88.00 90 CYS A N 1
ATOM 706 C CA . CYS A 1 90 ? -1.460 -8.981 8.333 1.00 88.00 90 CYS A CA 1
ATOM 707 C C . CYS A 1 90 ? -1.039 -8.897 9.812 1.00 88.00 90 CYS A C 1
ATOM 709 O O . CYS A 1 90 ? 0.124 -8.617 10.100 1.00 88.00 90 CYS A O 1
ATOM 711 N N . GLY A 1 91 ? -1.956 -9.119 10.762 1.00 91.31 91 GLY A N 1
ATOM 712 C CA . GLY A 1 91 ? -1.677 -9.011 12.198 1.00 91.31 91 GLY A CA 1
ATOM 713 C C . GLY A 1 91 ? -1.534 -7.573 12.713 1.00 91.31 91 GLY A C 1
ATOM 714 O O . GLY A 1 91 ? -0.977 -7.360 13.790 1.00 91.31 91 GLY A O 1
ATOM 715 N N . ILE A 1 92 ? -2.027 -6.580 11.970 1.00 90.06 92 ILE A N 1
ATOM 716 C CA . ILE A 1 92 ? -2.037 -5.173 12.376 1.00 90.06 92 ILE A CA 1
ATOM 717 C C . ILE A 1 92 ? -3.196 -4.945 13.356 1.00 90.06 92 ILE A C 1
ATOM 719 O O . ILE A 1 92 ? -4.370 -5.069 13.000 1.00 90.06 92 ILE A O 1
ATOM 723 N N . SER A 1 93 ? -2.870 -4.589 14.604 1.00 90.06 93 SER A N 1
ATOM 724 C CA . SER A 1 93 ? -3.887 -4.243 15.607 1.00 90.06 93 SER A CA 1
ATOM 725 C C . SER A 1 93 ? -4.585 -2.929 15.263 1.00 90.06 93 SER A C 1
ATOM 727 O O . SER A 1 93 ? -3.942 -1.964 14.849 1.00 90.06 93 SER A O 1
ATOM 729 N N . ARG A 1 94 ? -5.900 -2.897 15.495 1.00 88.38 94 ARG A N 1
ATOM 730 C CA . ARG A 1 94 ? -6.767 -1.726 15.304 1.00 88.38 94 ARG A CA 1
ATOM 731 C C . ARG A 1 94 ? -6.893 -0.862 16.561 1.00 88.38 94 ARG A C 1
ATOM 733 O O . ARG A 1 94 ? -7.370 0.267 16.476 1.00 88.38 94 ARG A O 1
ATOM 740 N N . ASP A 1 95 ? -6.513 -1.390 17.721 1.00 89.69 95 ASP A N 1
ATOM 741 C CA . ASP A 1 95 ? -6.812 -0.762 19.006 1.00 89.69 95 ASP A CA 1
ATOM 742 C C . ASP A 1 95 ? -6.103 0.586 19.145 1.00 89.69 95 ASP A C 1
ATOM 744 O O . ASP A 1 95 ? -4.888 0.687 18.987 1.00 89.69 95 ASP A O 1
ATOM 748 N N . ASN A 1 96 ? -6.877 1.626 19.467 1.00 86.94 96 ASN A N 1
ATOM 749 C CA . ASN A 1 96 ? -6.408 3.004 19.653 1.00 86.94 96 ASN A CA 1
ATOM 750 C C . ASN A 1 96 ? -5.701 3.630 18.435 1.00 86.94 96 ASN A C 1
ATOM 752 O O . ASN A 1 96 ? -5.031 4.653 18.586 1.00 86.94 96 ASN A O 1
ATOM 756 N N . LYS A 1 97 ? -5.860 3.067 17.230 1.00 88.44 97 LYS A N 1
ATOM 757 C CA . LYS A 1 97 ? -5.290 3.625 15.997 1.00 88.44 97 LYS A CA 1
ATOM 758 C C . LYS A 1 97 ? -6.360 4.301 15.152 1.00 88.44 97 LYS A C 1
ATOM 760 O O . LYS A 1 97 ? -7.493 3.835 15.056 1.00 88.44 97 LYS A O 1
ATOM 765 N N . SER A 1 98 ? -5.988 5.411 14.522 1.00 90.94 98 SER A N 1
ATOM 766 C CA . SER A 1 98 ? -6.819 6.022 13.488 1.00 90.94 98 SER A CA 1
ATOM 767 C C . SER A 1 98 ? -6.701 5.235 12.183 1.00 90.94 98 SER A C 1
ATOM 769 O O . SER A 1 98 ? -5.712 4.540 11.947 1.00 90.94 98 SER A O 1
ATOM 771 N N . ASP A 1 99 ? -7.689 5.386 11.302 1.00 91.94 99 ASP A N 1
ATOM 772 C CA . ASP A 1 99 ? -7.659 4.744 9.985 1.00 91.94 99 ASP A CA 1
ATOM 773 C C . ASP A 1 99 ? -6.404 5.100 9.190 1.00 91.94 99 ASP A C 1
ATOM 775 O O . ASP A 1 99 ? -5.842 4.248 8.513 1.00 91.94 99 ASP A O 1
ATOM 779 N N . SER A 1 100 ? -5.952 6.350 9.297 1.00 89.38 100 SER A N 1
ATOM 780 C CA . SER A 1 100 ? -4.754 6.834 8.617 1.00 89.38 100 SER A CA 1
ATOM 781 C C . SER A 1 100 ? -3.509 6.072 9.061 1.00 89.38 100 SER A C 1
ATOM 783 O O . SER A 1 100 ? -2.702 5.701 8.218 1.00 89.38 100 SER A O 1
ATOM 785 N N . VAL A 1 101 ? -3.382 5.805 10.367 1.00 90.38 101 VAL A N 1
ATOM 786 C CA . VAL A 1 101 ? -2.260 5.036 10.925 1.00 90.38 101 VAL A CA 1
ATOM 787 C C . VAL A 1 101 ? -2.323 3.590 10.445 1.00 90.38 101 VAL A C 1
ATOM 789 O O . VAL A 1 101 ? -1.320 3.046 10.007 1.00 90.38 101 VAL A O 1
ATOM 792 N N . ILE A 1 102 ? -3.508 2.974 10.452 1.00 93.12 102 ILE A N 1
ATOM 793 C CA . ILE A 1 102 ? -3.674 1.596 9.964 1.00 93.12 102 ILE A CA 1
ATOM 794 C C . ILE A 1 102 ? -3.334 1.503 8.468 1.00 93.12 102 ILE A C 1
ATOM 796 O O . ILE A 1 102 ? -2.627 0.588 8.059 1.00 93.12 102 ILE A O 1
ATOM 800 N N . ALA A 1 103 ? -3.800 2.451 7.653 1.00 93.25 103 ALA A N 1
ATOM 801 C CA . ALA A 1 103 ? -3.500 2.494 6.225 1.00 93.25 103 ALA A CA 1
ATOM 802 C C . ALA A 1 103 ? -2.002 2.709 5.954 1.00 93.25 103 ALA A C 1
ATOM 804 O O . ALA A 1 103 ? -1.447 2.078 5.059 1.00 93.25 103 ALA A O 1
ATOM 805 N N . GLU A 1 104 ? -1.338 3.563 6.736 1.00 91.44 104 GLU A N 1
ATOM 806 C CA . GLU A 1 104 ? 0.111 3.759 6.655 1.00 91.44 104 GLU A CA 1
ATOM 807 C C . GLU A 1 104 ? 0.883 2.483 7.025 1.00 91.44 104 GLU A C 1
ATOM 809 O O . GLU A 1 104 ? 1.792 2.091 6.298 1.00 91.44 104 GLU A O 1
ATOM 814 N N . GLU A 1 105 ? 0.485 1.775 8.085 1.00 92.75 105 GLU A N 1
ATOM 815 C CA . GLU A 1 105 ? 1.097 0.489 8.445 1.00 92.75 105 GLU A CA 1
ATOM 816 C C . GLU A 1 105 ? 0.925 -0.563 7.341 1.00 92.75 105 GLU A C 1
ATOM 818 O O . GLU A 1 105 ? 1.860 -1.315 7.062 1.00 92.75 105 GLU A O 1
ATOM 823 N N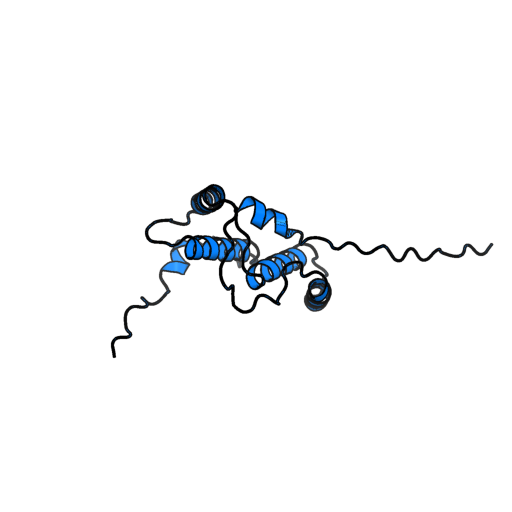 . ILE A 1 106 ? -0.228 -0.586 6.662 1.00 94.19 106 ILE A N 1
ATOM 824 C CA . ILE A 1 106 ? -0.436 -1.453 5.495 1.00 94.19 106 ILE A CA 1
ATOM 825 C C . ILE A 1 106 ? 0.511 -1.065 4.347 1.00 94.19 106 ILE A C 1
ATOM 827 O O . ILE A 1 106 ? 1.106 -1.956 3.742 1.00 94.19 106 ILE A O 1
ATOM 831 N N . CYS A 1 107 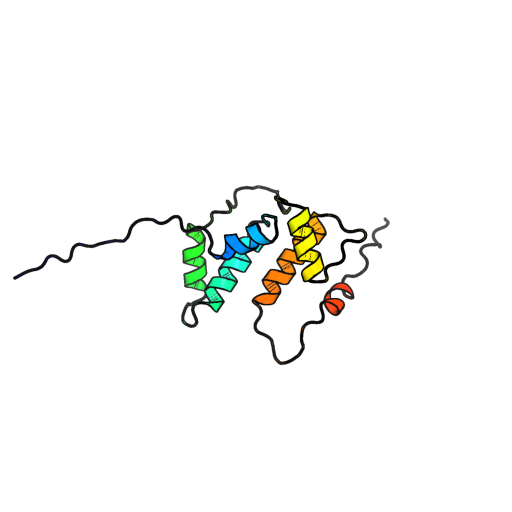? 0.697 0.230 4.054 1.00 93.44 107 CYS A N 1
ATOM 832 C CA . CYS A 1 107 ? 1.657 0.680 3.035 1.00 93.44 107 CYS A CA 1
ATOM 833 C C . CYS A 1 107 ? 3.076 0.187 3.332 1.00 93.44 107 CYS A C 1
ATOM 835 O O . CYS A 1 107 ? 3.746 -0.334 2.442 1.00 93.44 107 CYS A O 1
ATOM 837 N N . LEU A 1 108 ? 3.529 0.356 4.576 1.00 91.75 108 LEU A N 1
ATOM 838 C CA . LEU A 1 108 ? 4.872 -0.039 4.996 1.00 91.75 108 LEU A CA 1
ATOM 839 C C . LEU A 1 108 ? 5.068 -1.553 4.915 1.00 91.75 108 LEU A C 1
ATOM 841 O O . LEU A 1 108 ? 6.125 -2.006 4.485 1.00 91.75 108 LEU A O 1
ATOM 845 N N . LEU A 1 109 ? 4.044 -2.330 5.274 1.00 92.94 109 LEU A N 1
ATOM 846 C CA . LEU A 1 109 ? 4.081 -3.784 5.159 1.00 92.94 109 LEU A CA 1
ATOM 847 C C . LEU A 1 109 ? 4.183 -4.235 3.697 1.00 92.94 109 LEU A C 1
ATOM 849 O O . LEU A 1 109 ? 5.027 -5.063 3.380 1.00 92.94 109 LEU A O 1
ATOM 853 N N . ILE A 1 110 ? 3.397 -3.637 2.799 1.00 91.81 110 ILE A N 1
ATOM 854 C CA . ILE A 1 110 ? 3.473 -3.935 1.360 1.00 91.81 110 ILE A CA 1
ATOM 855 C C . ILE A 1 110 ? 4.855 -3.590 0.801 1.00 91.81 110 ILE A C 1
ATOM 857 O O . ILE A 1 110 ? 5.370 -4.326 -0.028 1.00 91.81 110 ILE A O 1
ATOM 861 N N . ILE A 1 111 ? 5.476 -2.491 1.240 1.00 90.81 111 ILE A N 1
ATOM 862 C CA . ILE A 1 111 ? 6.844 -2.141 0.829 1.00 90.81 111 ILE A CA 1
ATOM 863 C C . ILE A 1 111 ? 7.850 -3.185 1.316 1.00 90.81 111 ILE A C 1
ATOM 865 O O . ILE A 1 111 ? 8.729 -3.576 0.550 1.00 90.81 111 ILE A O 1
ATOM 869 N N . ALA A 1 112 ? 7.707 -3.648 2.559 1.00 88.50 112 ALA A N 1
ATOM 870 C CA . ALA A 1 112 ? 8.584 -4.662 3.133 1.00 88.50 112 ALA A CA 1
ATOM 871 C C . ALA A 1 112 ? 8.512 -6.002 2.378 1.00 88.50 112 ALA A C 1
ATOM 873 O O . ALA A 1 112 ? 9.533 -6.673 2.263 1.00 88.50 112 ALA A O 1
ATOM 874 N N . ASP A 1 113 ? 7.362 -6.356 1.789 1.00 87.94 113 ASP A N 1
ATOM 875 C CA . ASP A 1 113 ? 7.219 -7.563 0.955 1.00 87.94 113 ASP A CA 1
ATOM 876 C C . ASP A 1 113 ? 8.094 -7.534 -0.317 1.00 87.94 113 ASP A C 1
ATOM 878 O O . ASP A 1 113 ? 8.343 -8.577 -0.925 1.00 87.94 113 ASP A O 1
ATOM 882 N N . TYR A 1 114 ? 8.582 -6.357 -0.727 1.00 83.94 114 TYR A N 1
ATOM 883 C CA . TYR A 1 114 ? 9.522 -6.203 -1.841 1.00 83.94 114 TYR A CA 1
ATOM 884 C C . TYR A 1 114 ? 10.993 -6.137 -1.406 1.00 83.94 114 TYR A C 1
ATOM 886 O O . TYR A 1 114 ? 11.873 -6.099 -2.271 1.00 83.94 114 TYR A O 1
ATOM 894 N N . GLU A 1 115 ? 11.302 -6.114 -0.105 1.00 77.25 115 GLU A N 1
ATOM 895 C CA . GLU A 1 115 ? 12.692 -6.204 0.339 1.00 77.25 115 GLU A CA 1
ATOM 896 C C . GLU A 1 115 ? 13.200 -7.645 0.156 1.00 77.25 115 GLU A C 1
ATOM 898 O O . GLU A 1 115 ? 12.555 -8.594 0.610 1.00 77.25 115 GLU A O 1
ATOM 903 N N . PRO A 1 116 ? 14.360 -7.856 -0.496 1.00 61.12 116 PRO A N 1
ATOM 904 C CA . PRO A 1 116 ? 14.936 -9.188 -0.590 1.00 61.12 116 PRO A CA 1
ATOM 905 C C . PRO A 1 116 ? 15.240 -9.678 0.824 1.00 61.12 116 PRO A C 1
ATOM 907 O O . PRO A 1 116 ? 15.945 -8.990 1.564 1.00 61.12 116 PRO A O 1
ATOM 910 N N . GLU A 1 117 ? 14.725 -10.857 1.198 1.00 55.91 117 GLU A N 1
ATOM 911 C CA . GLU A 1 117 ? 15.030 -11.479 2.487 1.00 55.91 117 GLU A CA 1
ATOM 912 C C . GLU A 1 117 ? 16.551 -11.516 2.671 1.00 55.91 117 GLU A C 1
ATOM 914 O O . GLU A 1 117 ? 17.255 -12.346 2.087 1.00 55.91 117 GLU A O 1
ATOM 919 N N . VAL A 1 118 ? 17.083 -10.611 3.492 1.00 44.75 118 VAL A N 1
ATOM 920 C CA . VAL A 1 118 ? 18.486 -10.643 3.886 1.00 44.75 118 VAL A CA 1
ATOM 921 C C . VAL A 1 118 ? 18.628 -11.804 4.865 1.00 44.75 118 VAL A C 1
ATOM 923 O O . VAL A 1 118 ? 18.622 -11.627 6.076 1.00 44.75 118 VAL A O 1
ATOM 926 N N . SER A 1 119 ? 18.711 -13.021 4.329 1.00 37.25 119 SER A N 1
ATOM 927 C CA . SER A 1 119 ? 19.079 -14.256 5.021 1.00 37.25 119 SER A CA 1
ATOM 928 C C . SER A 1 119 ? 18.380 -14.494 6.373 1.00 37.25 119 SER A C 1
ATOM 930 O O . SER A 1 119 ? 18.907 -14.179 7.437 1.00 37.25 119 SER A O 1
ATOM 932 N N . GLY A 1 120 ? 17.242 -15.190 6.342 1.00 39.88 120 GLY A N 1
ATOM 933 C CA . GLY A 1 120 ? 16.874 -16.136 7.402 1.00 39.88 120 GLY A CA 1
ATOM 934 C C . GLY A 1 120 ? 16.439 -15.565 8.751 1.00 39.88 120 GLY A C 1
ATOM 935 O O . GLY A 1 120 ? 16.503 -16.289 9.743 1.00 39.88 120 GLY A O 1
ATOM 936 N N . HIS A 1 121 ? 15.983 -14.318 8.829 1.00 38.41 121 HIS A N 1
ATOM 937 C CA . HIS A 1 121 ? 15.155 -13.857 9.943 1.00 38.41 121 HIS A CA 1
ATOM 938 C C . HIS A 1 121 ? 13.848 -13.334 9.368 1.00 38.41 121 HIS A C 1
ATOM 940 O O . HIS A 1 121 ? 13.768 -12.203 8.906 1.00 38.41 121 HIS A O 1
ATOM 946 N N . SER A 1 122 ? 12.830 -14.195 9.400 1.00 39.19 122 SER A N 1
ATOM 947 C CA . SER A 1 122 ? 11.439 -13.796 9.226 1.00 39.19 122 SER A CA 1
ATOM 948 C C . SER A 1 122 ? 11.204 -12.565 10.107 1.00 39.19 122 SER A C 1
ATOM 950 O O . SER A 1 122 ? 11.383 -12.643 11.330 1.00 39.19 122 SER A O 1
ATOM 952 N N . PHE A 1 123 ? 10.936 -11.412 9.487 1.00 43.50 123 PHE A N 1
ATOM 953 C CA . PHE A 1 123 ? 10.684 -10.167 10.202 1.00 43.50 123 PHE A CA 1
ATOM 954 C C . PHE A 1 123 ? 9.420 -10.363 11.037 1.00 43.50 123 PHE A C 1
ATOM 956 O O . PHE A 1 123 ? 8.293 -10.200 10.584 1.00 43.50 123 PHE A O 1
ATOM 963 N N . ASN A 1 124 ? 9.606 -10.754 12.295 1.00 40.22 124 ASN A N 1
ATOM 964 C CA . ASN A 1 124 ? 8.561 -10.648 13.291 1.00 40.22 124 ASN A CA 1
ATOM 965 C C . ASN A 1 124 ? 8.249 -9.153 13.426 1.00 40.22 124 ASN A C 1
ATOM 967 O O . ASN A 1 124 ? 8.978 -8.428 14.108 1.00 40.22 124 ASN A O 1
ATOM 971 N N . ASN A 1 125 ? 7.143 -8.718 12.814 1.00 43.31 125 ASN A N 1
ATOM 972 C CA . ASN A 1 125 ? 6.586 -7.355 12.850 1.00 43.31 125 ASN A CA 1
ATOM 973 C C . ASN A 1 125 ? 6.411 -6.779 14.270 1.00 43.31 125 ASN A C 1
ATOM 975 O O . ASN A 1 125 ? 6.119 -5.601 14.440 1.00 43.31 125 ASN A O 1
ATOM 979 N N . LYS A 1 126 ? 6.643 -7.583 15.312 1.00 42.78 126 LYS A N 1
ATOM 980 C CA . LYS A 1 126 ? 6.707 -7.153 16.706 1.00 42.78 126 LYS A CA 1
ATOM 981 C C . LYS A 1 126 ? 7.915 -6.251 17.025 1.00 42.78 126 LYS A C 1
ATOM 983 O O . LYS A 1 126 ? 7.820 -5.440 17.932 1.00 42.78 126 LYS A O 1
ATOM 988 N N . MET A 1 127 ? 9.033 -6.362 16.300 1.00 42.97 127 MET A N 1
ATOM 989 C CA . MET A 1 127 ? 10.279 -5.638 16.628 1.00 42.97 127 MET A CA 1
ATOM 990 C C . MET A 1 127 ? 10.345 -4.196 16.101 1.00 42.97 127 MET A C 1
ATOM 992 O O . MET A 1 127 ? 11.153 -3.414 16.605 1.00 42.97 127 MET A O 1
ATOM 996 N N . LEU A 1 128 ? 9.534 -3.822 15.102 1.00 44.62 128 LEU A N 1
ATOM 997 C CA . LEU A 1 128 ? 9.585 -2.468 14.533 1.00 44.62 128 LEU A CA 1
ATOM 998 C C . LEU A 1 128 ? 8.873 -1.431 15.426 1.00 44.62 128 LEU A C 1
ATOM 1000 O O . LEU A 1 128 ? 9.278 -0.272 15.462 1.00 44.62 128 LEU A O 1
ATOM 1004 N N . TYR A 1 129 ? 7.871 -1.858 16.204 1.00 47.09 129 TYR A N 1
ATOM 1005 C CA . TYR A 1 129 ? 7.097 -0.981 17.092 1.00 47.09 129 TYR A CA 1
ATOM 1006 C C . TYR A 1 129 ? 7.736 -0.750 18.472 1.00 47.09 129 TYR A C 1
ATOM 1008 O O . TYR A 1 129 ? 7.365 0.203 19.148 1.00 47.09 129 TYR A O 1
ATOM 1016 N N . ASP A 1 130 ? 8.744 -1.537 18.865 1.00 44.09 130 ASP A N 1
ATOM 1017 C CA . ASP A 1 130 ? 9.453 -1.372 20.148 1.00 44.09 130 ASP A CA 1
ATOM 1018 C C . ASP A 1 130 ? 10.557 -0.283 20.104 1.00 44.09 130 ASP A C 1
ATOM 1020 O O . ASP A 1 130 ? 11.223 -0.032 21.109 1.00 44.09 130 ASP A O 1
ATOM 1024 N N . ARG A 1 131 ? 10.794 0.369 18.950 1.00 41.53 131 ARG A N 1
ATOM 1025 C CA . ARG A 1 131 ? 11.871 1.372 18.765 1.00 41.53 131 ARG A CA 1
ATOM 1026 C C . ARG A 1 131 ? 11.415 2.786 18.411 1.00 41.53 131 ARG A C 1
ATOM 1028 O O . ARG A 1 131 ? 12.270 3.632 18.144 1.00 41.53 131 ARG A O 1
ATOM 1035 N N . LEU A 1 132 ? 10.119 3.081 18.426 1.00 40.78 132 LEU A N 1
ATOM 1036 C CA . LEU A 1 132 ? 9.683 4.475 18.371 1.00 40.78 132 LEU A CA 1
ATOM 1037 C C . LEU A 1 132 ? 9.767 5.053 19.791 1.00 40.78 132 LEU A C 1
ATOM 1039 O O . LEU A 1 132 ? 9.067 4.554 20.671 1.00 40.78 132 LEU A O 1
ATOM 1043 N N . PRO A 1 133 ? 10.630 6.053 20.059 1.00 41.41 133 PRO A N 1
ATOM 1044 C CA . PRO A 1 133 ? 10.621 6.714 21.353 1.00 41.41 133 PRO A CA 1
ATOM 1045 C C . PRO A 1 133 ? 9.248 7.349 21.558 1.00 41.41 133 PRO A C 1
ATOM 1047 O O . PRO A 1 133 ? 8.735 8.042 20.672 1.00 41.41 133 PRO A O 1
ATOM 1050 N N . ASP A 1 134 ? 8.671 7.067 22.723 1.00 45.75 134 ASP A N 1
ATOM 1051 C CA . ASP A 1 134 ? 7.392 7.591 23.177 1.00 45.75 134 ASP A CA 1
ATOM 1052 C C . ASP A 1 134 ? 7.382 9.105 22.950 1.00 45.75 134 ASP A C 1
ATOM 1054 O O . ASP A 1 134 ? 8.204 9.847 23.494 1.00 45.75 134 ASP A O 1
ATOM 1058 N N . ARG A 1 135 ? 6.500 9.579 22.067 1.00 45.03 135 ARG A N 1
ATOM 1059 C CA . ARG A 1 135 ? 6.450 10.981 21.630 1.00 45.03 135 ARG A CA 1
ATOM 1060 C C . ARG A 1 135 ? 5.753 11.853 22.682 1.00 45.03 135 ARG A C 1
ATOM 1062 O O . ARG A 1 135 ? 4.920 12.694 22.354 1.00 45.03 135 ARG A O 1
ATOM 1069 N N . ALA A 1 136 ? 6.090 11.629 23.946 1.00 46.19 136 ALA A N 1
ATOM 1070 C CA . ALA A 1 136 ? 5.502 12.241 25.120 1.00 46.19 136 ALA A CA 1
ATOM 1071 C C . ALA A 1 136 ? 6.589 12.868 25.999 1.00 46.19 136 ALA A C 1
ATOM 1073 O O . ALA A 1 136 ? 6.668 12.568 27.177 1.00 46.19 136 ALA A O 1
ATOM 1074 N N . GLU A 1 137 ? 7.420 13.750 25.442 1.00 45.94 137 GLU A N 1
ATOM 1075 C CA . GLU A 1 137 ? 8.216 14.689 26.243 1.00 45.94 137 GLU A CA 1
ATOM 1076 C C . GLU A 1 137 ? 8.572 15.929 25.408 1.00 45.94 137 GLU A C 1
ATOM 1078 O O . GLU A 1 137 ? 9.705 16.160 24.999 1.00 45.94 137 GLU A O 1
ATOM 1083 N N . ILE A 1 138 ? 7.556 16.743 25.113 1.00 45.66 138 ILE A N 1
ATOM 1084 C CA . ILE A 1 138 ? 7.755 18.173 24.852 1.00 45.66 138 ILE A CA 1
ATOM 1085 C C . ILE A 1 138 ? 6.707 18.911 25.684 1.00 45.66 138 ILE A C 1
ATOM 1087 O O . ILE A 1 138 ? 5.596 19.177 25.228 1.00 45.66 138 ILE A O 1
ATOM 1091 N N . ILE A 1 139 ? 7.057 19.189 26.937 1.00 44.56 139 ILE A N 1
ATOM 1092 C CA . ILE A 1 139 ? 6.397 20.212 27.752 1.00 44.56 139 ILE A CA 1
ATOM 1093 C C . ILE A 1 139 ? 7.374 21.399 27.795 1.00 44.56 139 ILE A C 1
ATOM 1095 O O . ILE A 1 139 ? 8.568 21.152 27.978 1.00 44.56 139 ILE A O 1
ATOM 1099 N N . PRO A 1 140 ? 6.920 22.646 27.563 1.00 60.44 140 PRO A N 1
ATOM 1100 C CA . PRO A 1 140 ? 7.772 23.829 27.687 1.00 60.44 140 PRO A CA 1
ATOM 1101 C C . PRO A 1 140 ? 8.248 24.081 29.123 1.00 60.44 140 PRO A C 1
ATOM 1103 O O . PRO A 1 140 ? 7.509 23.730 30.072 1.00 60.44 140 PRO A O 1
#

Organism: NCBI:txid2609417

Radius of gyration: 19.85 Å; chains: 1; bounding box: 33×40×82 Å

pLDDT: mean 70.78, std 21.27, range [35.19, 96.12]

Sequence (140 aa):
MKRSKSSIIQLNQTEYPETMAIWHETGFIPPAEYANLVEFLHQMNMYEDNHPIDILKGMSGRSGFSANASGCASCIITDREKMYGYAEKCGISRDNKSDSVIAEEICLLIIADYEPEVSGHSFNNKMLYDRLPDRAEIIP

Foldseek 3Di:
DDPDPPPCPDDDDLDAQPCVVVQVQLQWAAQLVLVLLLSLLVVCVVDVPDDSVVSVVVVVPNPPRDPPPDPPNFIGGRDLVSNVVVCVVVVNDPPPDDSRVSVVVVSVVSSVVSDDPPPDDPPPVVPVVVPDPDPPDDDD

Secondary structure (DSSP, 8-state):
--------------PPPTTHHHHHHHTEE--HHHHHHHHHHHHHHH-TT--HHHHHHHHTTT-SS-TT-TT--S-EES-HHHHHHHHHHTT---TT--HHHHHHHHHHHHHHTTS---SS----TTTTGGGS--S-----